Protein AF-A0A2G3E170-F1 (afdb_monomer_lite)

Radius of gyration: 13.19 Å; chains: 1; bounding box: 37×31×26 Å

Foldseek 3Di:
DDPVVLVPPQPPPAAQAEEEDECPPCVVPVPVVVVSQVSNCVRRVHQEYEYADDDDPPRDDHYDYDPNVVPDDPPD

Sequence (76 aa):
GSARSYEYCFDAIEKHCIVAIGMIGCKRNKRDFLRGYYQMLDRIEPEAVICLGDPFEEMEGNLVVVDYQKSRKVVR

Structure (mmCIF, N/CA/C/O backbone):
data_AF-A0A2G3E170-F1
#
_entry.id   AF-A0A2G3E170-F1
#
loop_
_atom_site.group_PDB
_atom_site.id
_atom_site.type_symbol
_atom_site.label_atom_id
_atom_site.label_alt_id
_atom_site.label_comp_id
_atom_site.label_asym_id
_atom_site.label_entity_id
_atom_site.label_seq_id
_atom_site.pdbx_PDB_ins_code
_atom_site.Cartn_x
_atom_site.Cartn_y
_atom_site.Cartn_z
_atom_site.occupancy
_atom_site.B_iso_or_equiv
_atom_site.auth_seq_id
_atom_site.auth_comp_id
_atom_site.auth_asym_id
_atom_site.auth_atom_id
_atom_site.pdbx_PDB_model_num
ATOM 1 N N . GLY A 1 1 ? 6.718 -10.510 -8.181 1.00 60.88 1 GLY A N 1
ATOM 2 C CA . GLY A 1 1 ? 6.160 -11.498 -7.235 1.00 60.88 1 GLY A CA 1
ATOM 3 C C . GLY A 1 1 ? 5.107 -12.325 -7.940 1.00 60.88 1 GLY A C 1
ATOM 4 O O . GLY A 1 1 ? 4.567 -11.854 -8.935 1.00 60.88 1 GLY A O 1
ATOM 5 N N . SER A 1 2 ? 4.840 -13.545 -7.477 1.00 76.69 2 SER A N 1
ATOM 6 C CA . SER A 1 2 ? 3.724 -14.349 -8.002 1.00 76.69 2 SER A CA 1
ATOM 7 C C . SER A 1 2 ? 2.466 -14.088 -7.171 1.00 76.69 2 SER A C 1
ATOM 9 O O . SER A 1 2 ? 2.578 -13.676 -6.023 1.00 76.69 2 SER A O 1
ATOM 11 N N . ALA A 1 3 ? 1.267 -14.324 -7.705 1.00 81.38 3 ALA A N 1
ATOM 12 C CA . ALA A 1 3 ? 0.040 -14.096 -6.930 1.00 81.38 3 ALA A CA 1
ATOM 13 C C . ALA A 1 3 ? -0.010 -14.932 -5.636 1.00 81.38 3 ALA A C 1
ATOM 15 O O . ALA A 1 3 ? -0.476 -14.455 -4.609 1.00 81.38 3 ALA A O 1
ATOM 16 N N . ARG A 1 4 ? 0.588 -16.131 -5.660 1.00 85.25 4 ARG A N 1
ATOM 17 C CA . ARG A 1 4 ? 0.681 -17.025 -4.497 1.00 85.25 4 ARG A CA 1
ATOM 18 C C . ARG A 1 4 ? 1.485 -16.429 -3.346 1.00 85.25 4 ARG A C 1
ATOM 20 O O . ARG A 1 4 ? 1.287 -16.837 -2.212 1.00 85.25 4 ARG A O 1
ATOM 27 N N . SER A 1 5 ? 2.381 -15.466 -3.607 1.00 85.31 5 SER A N 1
ATOM 28 C CA . SER A 1 5 ? 3.132 -14.838 -2.514 1.00 85.31 5 SER A CA 1
ATOM 29 C C . SER A 1 5 ? 2.278 -13.956 -1.613 1.00 85.31 5 SER A C 1
ATOM 31 O O . SER A 1 5 ? 2.598 -13.789 -0.443 1.00 85.31 5 SER A O 1
ATOM 33 N N . TYR A 1 6 ? 1.170 -13.427 -2.131 1.00 85.56 6 TYR A N 1
ATOM 34 C CA . TYR A 1 6 ? 0.284 -12.572 -1.344 1.00 85.56 6 TYR A CA 1
ATOM 35 C C . TYR A 1 6 ? -0.443 -13.343 -0.241 1.00 85.56 6 TYR A C 1
ATOM 37 O O . TYR A 1 6 ? -0.783 -12.750 0.774 1.00 85.56 6 TYR A O 1
ATOM 45 N N . GLU A 1 7 ? -0.628 -14.655 -0.415 1.00 81.94 7 GLU A N 1
ATOM 46 C CA . GLU A 1 7 ? -1.316 -15.504 0.558 1.00 81.94 7 GLU A CA 1
ATOM 47 C C . GLU A 1 7 ? -0.575 -15.603 1.888 1.00 81.94 7 GLU A C 1
ATOM 49 O O . GLU A 1 7 ? -1.227 -15.780 2.895 1.00 81.94 7 GLU A O 1
ATOM 54 N N . TYR A 1 8 ? 0.753 -15.476 1.910 1.00 85.25 8 TYR A N 1
ATOM 55 C CA . TYR A 1 8 ? 1.533 -15.616 3.145 1.00 85.25 8 TYR A CA 1
ATOM 56 C C . TYR A 1 8 ? 2.267 -14.338 3.559 1.00 85.25 8 TYR A C 1
ATOM 58 O O . TYR A 1 8 ? 2.632 -14.196 4.721 1.00 85.25 8 TYR A O 1
ATOM 66 N N . CYS A 1 9 ? 2.510 -13.396 2.639 1.00 85.94 9 CYS A N 1
ATOM 67 C CA . CYS A 1 9 ? 3.237 -12.164 2.963 1.00 85.94 9 CYS A CA 1
ATOM 68 C C . CYS A 1 9 ? 2.479 -11.239 3.926 1.00 85.94 9 CYS A C 1
ATOM 70 O O . CYS A 1 9 ? 3.117 -10.430 4.596 1.00 85.94 9 CYS A O 1
ATOM 72 N N . PHE A 1 10 ? 1.150 -11.339 3.976 1.00 89.19 10 PHE A N 1
ATOM 73 C CA . PHE A 1 10 ? 0.295 -10.425 4.735 1.00 89.19 10 PHE A CA 1
ATOM 74 C C . PHE A 1 10 ? -0.387 -11.079 5.943 1.00 89.19 10 PHE A C 1
ATOM 76 O O . PHE A 1 10 ? -0.838 -10.366 6.829 1.00 89.19 10 PHE A O 1
ATOM 83 N N . ASP A 1 11 ? -0.411 -12.412 6.024 1.00 87.44 11 ASP A N 1
ATOM 84 C CA . ASP A 1 11 ? -1.125 -13.154 7.076 1.00 87.44 11 ASP A CA 1
ATOM 85 C C . ASP A 1 11 ? -0.551 -12.939 8.487 1.00 87.44 11 ASP A C 1
ATOM 87 O O . ASP A 1 11 ? -1.258 -13.100 9.478 1.00 87.44 11 ASP A O 1
ATOM 91 N N . ALA A 1 12 ? 0.727 -12.568 8.587 1.00 86.94 12 ALA A N 1
ATOM 92 C CA . ALA A 1 12 ? 1.386 -12.273 9.859 1.00 86.94 12 ALA A CA 1
ATOM 93 C C . ALA A 1 12 ? 1.304 -10.789 10.264 1.00 86.94 12 ALA A C 1
ATOM 95 O O . ALA A 1 12 ? 1.919 -10.397 11.254 1.00 86.94 12 ALA A O 1
ATOM 96 N N . ILE A 1 13 ? 0.609 -9.956 9.485 1.00 90.75 13 ILE A N 1
ATOM 97 C CA . ILE A 1 13 ? 0.492 -8.519 9.730 1.00 90.75 13 ILE A CA 1
ATOM 98 C C . ILE A 1 13 ? -0.888 -8.238 10.321 1.00 90.75 13 ILE A C 1
ATOM 100 O O . ILE A 1 13 ? -1.910 -8.667 9.787 1.00 90.75 13 ILE A O 1
ATOM 104 N N . GLU A 1 14 ? -0.911 -7.522 11.442 1.00 92.75 14 GLU A N 1
ATOM 105 C CA . GLU A 1 14 ? -2.151 -7.132 12.106 1.00 92.75 14 GLU A CA 1
ATOM 106 C C . GLU A 1 14 ? -2.970 -6.195 11.222 1.00 92.75 14 GLU A C 1
ATOM 108 O O . GLU A 1 14 ? -2.434 -5.272 10.605 1.00 92.75 14 GLU A O 1
ATOM 113 N N . LYS A 1 15 ? -4.287 -6.406 11.195 1.00 95.25 15 LYS A N 1
ATOM 114 C CA . LYS A 1 15 ? -5.194 -5.493 10.503 1.00 95.25 15 LYS A CA 1
ATOM 115 C C . LYS A 1 15 ? -5.142 -4.096 11.114 1.00 95.25 15 LYS A C 1
ATOM 117 O O . LYS A 1 15 ? -4.914 -3.952 12.313 1.00 95.25 15 LYS A O 1
ATOM 122 N N . HIS A 1 16 ? -5.397 -3.082 10.290 1.00 96.06 16 HIS A N 1
ATOM 123 C CA . HIS A 1 16 ? -5.417 -1.674 10.694 1.00 96.06 16 HIS A CA 1
ATOM 124 C C . HIS A 1 16 ? -4.075 -1.160 11.230 1.00 96.06 16 HIS A C 1
ATOM 126 O O . HIS A 1 16 ? -4.010 -0.107 11.853 1.00 96.06 16 HIS A O 1
ATOM 132 N N . CYS A 1 17 ? -2.970 -1.854 10.958 1.00 95.12 17 CYS A N 1
ATOM 133 C CA . CYS A 1 17 ? -1.653 -1.340 11.301 1.00 95.12 17 CYS A C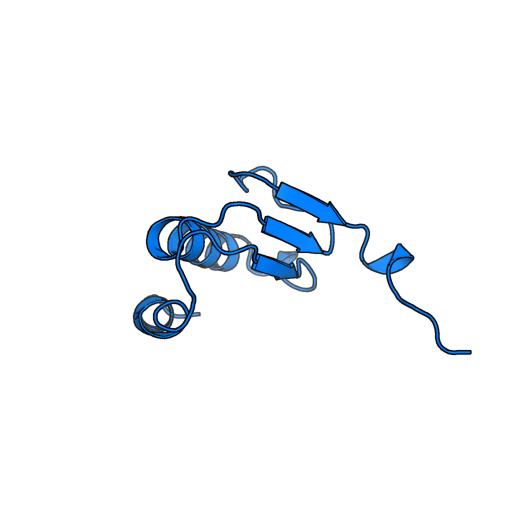A 1
ATOM 134 C C . CYS A 1 17 ? -1.236 -0.182 10.378 1.00 95.12 17 CYS A C 1
ATOM 136 O O . CYS A 1 17 ? -1.801 0.044 9.304 1.00 95.12 17 CYS A O 1
ATOM 138 N N . ILE A 1 18 ? -0.154 0.497 10.753 1.00 95.88 18 ILE A N 1
ATOM 139 C CA . ILE A 1 18 ? 0.552 1.430 9.873 1.00 95.88 18 ILE A CA 1
ATOM 140 C C . ILE A 1 18 ? 1.681 0.674 9.174 1.00 95.88 18 ILE A C 1
ATOM 142 O O . ILE A 1 18 ? 2.517 0.051 9.829 1.00 95.88 18 ILE A O 1
ATOM 146 N N . VAL A 1 19 ? 1.735 0.754 7.845 1.00 94.75 19 VAL A N 1
ATOM 147 C CA . VAL A 1 19 ? 2.757 0.073 7.034 1.00 94.75 19 VAL A CA 1
ATOM 148 C C . VAL A 1 19 ? 3.694 1.074 6.374 1.00 94.75 19 VAL A C 1
ATOM 150 O O . VAL A 1 19 ? 3.282 2.170 6.006 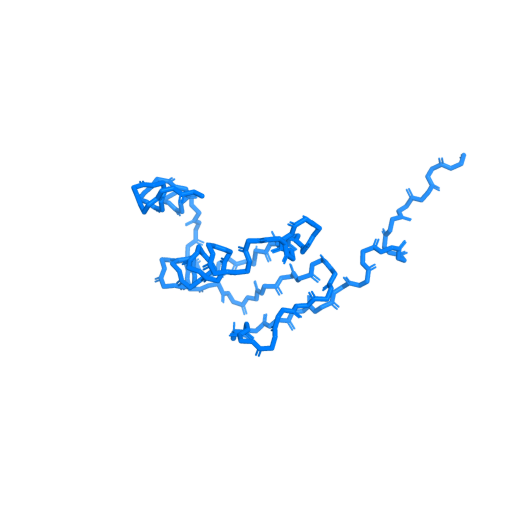1.00 94.75 19 VAL A O 1
ATOM 153 N N . ALA A 1 20 ? 4.958 0.696 6.184 1.00 93.62 20 ALA A N 1
ATOM 154 C CA . ALA A 1 20 ? 5.923 1.482 5.422 1.00 93.62 20 ALA A CA 1
ATOM 155 C C . ALA A 1 20 ? 6.321 0.748 4.139 1.00 93.62 20 ALA A C 1
ATOM 157 O O . ALA A 1 20 ? 6.696 -0.424 4.174 1.00 93.62 20 ALA A O 1
ATOM 158 N N . ILE A 1 21 ? 6.275 1.451 3.009 1.00 92.44 21 ILE A N 1
ATOM 159 C CA . ILE A 1 21 ? 6.627 0.929 1.688 1.00 92.44 21 ILE A CA 1
ATOM 160 C C . ILE A 1 21 ? 7.727 1.777 1.054 1.00 92.44 21 ILE A C 1
ATOM 162 O O . ILE A 1 21 ? 7.792 2.992 1.231 1.00 92.44 21 ILE A O 1
ATOM 166 N N . GLY A 1 22 ? 8.612 1.125 0.304 1.00 90.88 22 GLY A N 1
ATOM 167 C CA . GLY A 1 22 ? 9.682 1.782 -0.440 1.00 90.88 22 GLY A CA 1
ATOM 168 C C . GLY A 1 22 ? 9.375 1.842 -1.929 1.00 90.88 22 GLY A C 1
ATOM 169 O O . GLY A 1 22 ? 9.043 0.824 -2.529 1.00 90.88 22 GLY A O 1
ATOM 170 N N . MET A 1 23 ? 9.560 3.013 -2.541 1.00 88.69 23 MET A N 1
ATOM 171 C CA . MET A 1 23 ? 9.376 3.201 -3.990 1.00 88.69 23 MET A CA 1
ATOM 172 C C . MET A 1 23 ? 10.661 2.964 -4.802 1.00 88.69 23 MET A C 1
ATOM 174 O O . MET A 1 23 ? 10.660 3.004 -6.038 1.00 88.69 23 MET A O 1
ATOM 178 N N . ILE A 1 24 ? 11.784 2.706 -4.127 1.00 80.69 24 ILE A N 1
ATOM 179 C CA . ILE A 1 24 ? 13.095 2.506 -4.755 1.00 80.69 24 ILE A CA 1
ATOM 180 C C . ILE A 1 24 ? 13.083 1.217 -5.586 1.00 80.69 24 ILE A C 1
ATOM 182 O O . ILE A 1 24 ? 12.878 0.127 -5.066 1.00 80.69 24 ILE A O 1
ATOM 186 N N . GLY A 1 25 ? 13.333 1.337 -6.892 1.00 75.94 25 GLY A N 1
ATOM 187 C CA . GLY A 1 25 ? 13.368 0.198 -7.821 1.00 75.94 25 GLY A CA 1
ATOM 188 C C . GLY A 1 25 ? 11.999 -0.224 -8.373 1.00 75.94 25 GLY A C 1
ATOM 189 O O . GLY A 1 25 ? 11.944 -0.941 -9.372 1.00 75.94 25 GLY A O 1
ATOM 190 N N . CYS A 1 26 ? 10.899 0.295 -7.823 1.00 81.31 26 CYS A N 1
ATOM 191 C CA . CYS A 1 26 ? 9.531 -0.059 -8.222 1.00 81.31 26 CYS A CA 1
ATOM 192 C C . CYS A 1 26 ? 9.154 0.463 -9.621 1.00 81.31 26 CYS A C 1
ATOM 194 O O . CYS A 1 26 ? 8.268 -0.089 -10.274 1.00 81.31 26 CYS A O 1
ATOM 196 N N . LYS A 1 27 ? 9.875 1.473 -10.137 1.00 75.38 27 LYS A N 1
ATOM 197 C CA . LYS A 1 27 ? 9.622 2.096 -11.452 1.00 75.38 27 LYS A CA 1
ATOM 198 C C . LYS A 1 27 ? 9.734 1.124 -12.637 1.00 75.38 27 LYS A C 1
ATOM 200 O O . LYS A 1 27 ? 9.083 1.34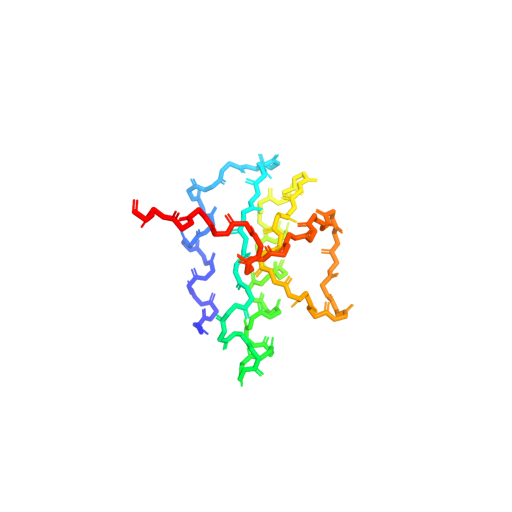4 -13.650 1.00 75.38 27 LYS A O 1
ATOM 205 N N . ARG A 1 28 ? 10.520 0.043 -12.526 1.00 82.19 28 ARG A N 1
ATOM 206 C CA . ARG A 1 28 ? 10.689 -0.943 -13.617 1.00 82.19 28 ARG A CA 1
ATOM 207 C C . ARG A 1 28 ? 9.528 -1.941 -13.711 1.00 82.19 28 ARG A C 1
ATOM 209 O O . ARG A 1 28 ? 9.264 -2.450 -14.794 1.00 82.19 28 ARG A O 1
ATOM 216 N N . ASN A 1 29 ? 8.803 -2.164 -12.611 1.00 86.56 29 ASN A N 1
ATOM 217 C CA . ASN A 1 29 ? 7.733 -3.162 -12.503 1.00 86.56 29 ASN A CA 1
ATOM 218 C C . ASN A 1 29 ? 6.474 -2.574 -11.836 1.00 86.56 29 ASN A C 1
ATOM 220 O O . ASN A 1 29 ? 5.895 -3.179 -10.933 1.00 86.56 29 ASN A O 1
ATOM 224 N N . LYS A 1 30 ? 6.021 -1.405 -12.313 1.00 90.38 30 LYS A N 1
ATOM 225 C CA . LYS A 1 30 ? 4.840 -0.683 -11.795 1.00 90.38 30 LYS A CA 1
ATOM 226 C C . LYS A 1 30 ? 3.615 -1.587 -11.612 1.00 90.38 30 LYS A C 1
ATOM 228 O O . LYS A 1 30 ? 2.996 -1.582 -10.555 1.00 90.38 30 LYS A O 1
ATOM 233 N N . ARG A 1 31 ? 3.290 -2.406 -12.618 1.00 90.94 31 ARG A N 1
ATOM 234 C CA . ARG A 1 31 ? 2.108 -3.285 -12.593 1.00 90.94 31 ARG A CA 1
ATOM 235 C C . ARG A 1 31 ? 2.155 -4.315 -11.462 1.00 90.94 31 ARG A C 1
ATOM 237 O O . ARG A 1 31 ? 1.151 -4.538 -10.793 1.00 90.94 31 ARG A O 1
ATOM 244 N N . ASP A 1 32 ? 3.306 -4.951 -11.261 1.00 89.38 32 ASP A N 1
ATOM 245 C CA . ASP A 1 32 ? 3.453 -5.981 -10.228 1.00 89.38 32 ASP A CA 1
ATOM 246 C C . ASP A 1 32 ? 3.462 -5.35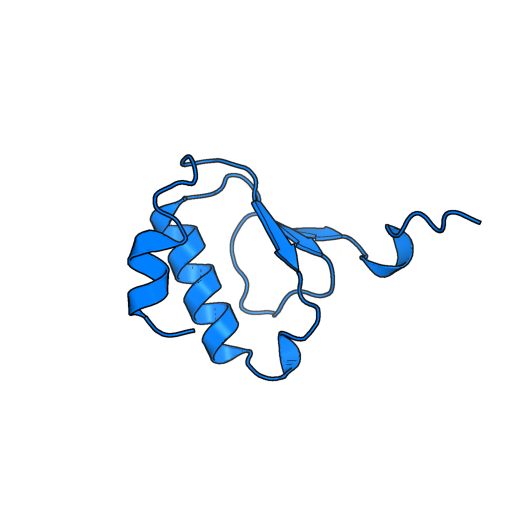7 -8.830 1.00 89.38 32 ASP A C 1
ATOM 248 O O . ASP A 1 32 ? 2.935 -5.952 -7.889 1.00 89.38 32 ASP A O 1
ATOM 252 N N . PHE A 1 33 ? 4.027 -4.150 -8.713 1.00 91.69 33 PHE A N 1
ATOM 253 C CA . PHE A 1 33 ? 3.989 -3.359 -7.490 1.00 91.69 33 PHE A CA 1
ATOM 254 C C . PHE A 1 33 ? 2.551 -2.994 -7.115 1.00 91.69 33 PHE A C 1
ATOM 256 O O . PHE A 1 33 ? 2.116 -3.340 -6.022 1.00 91.69 33 PHE A O 1
ATOM 263 N N . LEU A 1 34 ? 1.793 -2.383 -8.033 1.00 93.00 34 LEU A N 1
ATOM 264 C CA . LEU A 1 34 ? 0.398 -1.999 -7.791 1.00 93.00 34 LEU A CA 1
ATOM 265 C C . LEU A 1 34 ? -0.466 -3.209 -7.422 1.00 93.00 34 LEU A C 1
ATOM 267 O O . LEU A 1 34 ? -1.262 -3.136 -6.494 1.00 93.00 34 LEU A O 1
ATOM 271 N N . ARG A 1 35 ? -0.263 -4.362 -8.072 1.00 93.00 35 ARG A N 1
ATOM 272 C CA . ARG A 1 35 ? -0.976 -5.591 -7.698 1.00 93.00 35 ARG A CA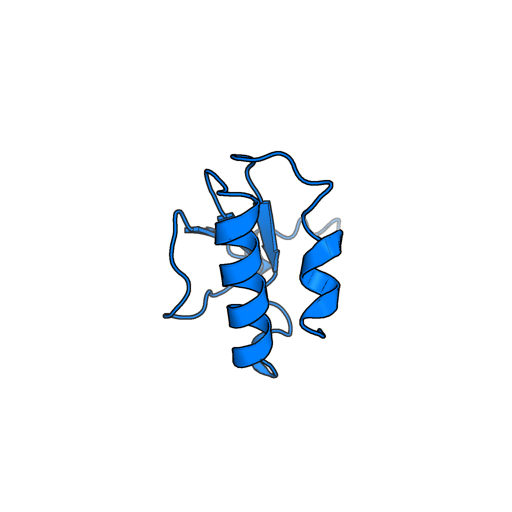 1
ATOM 273 C C . ARG A 1 35 ? -0.696 -6.001 -6.251 1.00 93.00 35 ARG A C 1
ATOM 275 O O . ARG A 1 35 ? -1.632 -6.328 -5.534 1.00 93.00 35 ARG A O 1
ATOM 282 N N . GLY A 1 36 ? 0.569 -5.994 -5.830 1.00 92.25 36 GLY A N 1
ATOM 283 C CA . GLY A 1 36 ? 0.924 -6.300 -4.442 1.00 92.25 36 GLY A CA 1
ATOM 284 C C . GLY A 1 36 ? 0.382 -5.263 -3.460 1.00 92.25 36 GLY A C 1
ATOM 285 O O . GLY A 1 36 ? -0.099 -5.628 -2.396 1.00 92.25 36 GLY A O 1
ATOM 286 N N . TYR A 1 37 ? 0.407 -3.991 -3.855 1.00 94.12 37 TYR A N 1
ATOM 287 C CA . TYR A 1 37 ? -0.112 -2.874 -3.076 1.00 94.12 37 TYR A CA 1
ATOM 288 C C . TYR A 1 37 ? -1.611 -3.013 -2.786 1.00 94.12 37 TYR A C 1
ATOM 290 O O . TYR A 1 37 ? -2.011 -2.969 -1.629 1.00 94.12 37 TYR A O 1
ATOM 298 N N . TYR A 1 38 ? -2.442 -3.272 -3.798 1.00 94.31 38 TYR A N 1
ATOM 299 C CA . TYR A 1 38 ? -3.881 -3.448 -3.571 1.00 94.31 38 TYR A CA 1
ATOM 300 C C . TYR A 1 38 ? -4.212 -4.727 -2.798 1.00 94.31 38 TYR A C 1
ATOM 302 O O . TYR A 1 38 ? -5.127 -4.724 -1.984 1.00 94.31 38 TYR A O 1
ATOM 310 N N . GLN A 1 39 ? -3.451 -5.807 -2.998 1.00 93.94 39 GLN A N 1
ATOM 311 C CA . GLN A 1 39 ? -3.606 -7.026 -2.194 1.00 93.94 39 GLN A CA 1
ATOM 312 C C . GLN A 1 39 ? -3.272 -6.781 -0.716 1.00 93.94 39 GLN A C 1
ATOM 314 O O . GLN A 1 39 ? -3.942 -7.320 0.158 1.00 93.94 39 GLN A O 1
ATOM 319 N N . MET A 1 40 ? -2.270 -5.941 -0.432 1.00 94.06 40 MET A N 1
ATOM 320 C CA . MET A 1 40 ? -1.951 -5.497 0.926 1.00 94.06 40 MET A CA 1
ATOM 321 C C . MET A 1 40 ? -3.094 -4.667 1.526 1.00 94.06 40 MET A C 1
ATOM 323 O O . MET A 1 40 ? -3.477 -4.920 2.665 1.00 94.06 40 MET A O 1
ATOM 327 N N . LEU A 1 41 ? -3.646 -3.708 0.769 1.00 94.81 41 LEU A N 1
ATOM 328 C CA . LEU A 1 41 ? -4.767 -2.879 1.226 1.00 94.81 41 LEU A CA 1
ATOM 329 C C . LEU A 1 41 ? -5.997 -3.721 1.586 1.00 94.81 41 LEU A C 1
ATOM 331 O O . LEU A 1 41 ? -6.579 -3.505 2.640 1.00 94.81 41 LEU A O 1
ATOM 335 N N . ASP A 1 42 ? -6.350 -4.695 0.748 1.00 93.44 42 ASP A N 1
ATOM 336 C CA . ASP A 1 42 ? -7.513 -5.570 0.952 1.00 93.44 42 ASP A CA 1
ATOM 337 C C . ASP A 1 42 ? -7.341 -6.524 2.148 1.00 93.44 42 ASP A C 1
ATOM 339 O O . ASP A 1 42 ? -8.274 -6.777 2.905 1.00 93.44 42 ASP A O 1
ATOM 343 N N . ARG A 1 43 ? -6.126 -7.049 2.356 1.00 92.81 43 ARG A N 1
ATOM 344 C CA . ARG A 1 43 ? -5.847 -8.020 3.427 1.00 92.81 43 ARG A CA 1
ATOM 345 C C . ARG A 1 43 ? -5.697 -7.376 4.802 1.00 92.81 43 ARG A C 1
ATOM 347 O O . ARG A 1 43 ? -6.228 -7.900 5.781 1.00 92.81 43 ARG A O 1
ATOM 354 N N . ILE A 1 44 ? -4.916 -6.300 4.872 1.00 94.94 44 ILE A N 1
ATOM 355 C CA . ILE A 1 44 ? -4.475 -5.689 6.132 1.00 94.94 44 ILE A CA 1
ATOM 356 C C . ILE A 1 44 ? -5.314 -4.459 6.477 1.00 94.94 44 ILE A C 1
ATOM 358 O O . ILE A 1 44 ? -5.396 -4.099 7.645 1.00 94.94 44 ILE A O 1
ATOM 362 N N . GLU A 1 45 ? -5.961 -3.821 5.499 1.00 95.56 45 GLU A N 1
ATOM 363 C CA . GLU A 1 45 ? -6.791 -2.628 5.718 1.00 95.56 45 GLU A CA 1
ATOM 364 C C . GLU A 1 45 ? -6.053 -1.559 6.555 1.00 95.56 45 GLU A C 1
ATOM 366 O O . GLU A 1 45 ? -6.547 -1.156 7.613 1.00 95.56 45 GLU A O 1
ATOM 371 N N . PRO A 1 46 ? -4.829 -1.151 6.154 1.00 96.50 46 PRO A N 1
ATOM 372 C CA . PRO A 1 46 ? -3.965 -0.324 6.989 1.00 96.50 46 PRO A CA 1
ATOM 373 C C . PRO A 1 46 ? -4.567 1.063 7.234 1.00 96.50 46 PRO A C 1
ATOM 375 O O . PRO A 1 46 ? -5.121 1.678 6.322 1.00 96.50 46 PRO A O 1
ATOM 378 N N . GLU A 1 47 ? -4.384 1.602 8.442 1.00 97.12 47 GLU A N 1
ATOM 379 C CA . GLU A 1 47 ? -4.841 2.960 8.781 1.00 97.12 47 GLU A CA 1
ATOM 380 C C . GLU A 1 47 ? -4.051 4.038 8.036 1.00 97.12 47 GLU A C 1
ATOM 382 O O . GLU A 1 47 ? -4.585 5.099 7.704 1.00 97.12 47 GLU A O 1
ATOM 387 N N . ALA A 1 48 ? -2.770 3.773 7.773 1.00 96.12 48 ALA A N 1
ATOM 388 C CA . ALA A 1 48 ? -1.895 4.644 7.005 1.00 96.12 48 ALA A CA 1
ATOM 389 C C . ALA A 1 48 ? -0.780 3.856 6.310 1.00 96.12 48 ALA A C 1
ATOM 391 O O . ALA A 1 48 ? -0.291 2.836 6.805 1.00 96.12 48 ALA A O 1
ATOM 392 N N . VAL A 1 49 ? -0.336 4.384 5.173 1.00 96.62 49 VAL A N 1
ATOM 393 C CA . VAL A 1 49 ? 0.783 3.870 4.388 1.00 96.62 49 VAL A CA 1
ATOM 394 C C . VAL A 1 49 ? 1.860 4.945 4.309 1.00 96.62 49 VAL A C 1
ATOM 396 O O . VAL A 1 49 ? 1.700 5.961 3.637 1.00 96.62 49 VAL A O 1
ATOM 399 N N . ILE A 1 50 ? 2.994 4.713 4.958 1.00 95.50 50 ILE A N 1
ATOM 400 C CA . ILE A 1 50 ? 4.178 5.563 4.848 1.00 95.50 50 ILE A CA 1
ATOM 401 C C . ILE A 1 50 ? 4.896 5.217 3.542 1.00 95.50 50 ILE A C 1
ATOM 403 O O . ILE A 1 50 ? 5.477 4.142 3.402 1.00 95.50 50 ILE A O 1
ATOM 407 N N . CYS A 1 51 ? 4.871 6.132 2.579 1.00 94.19 51 CYS A N 1
ATOM 408 C CA . CYS A 1 51 ? 5.487 5.961 1.270 1.00 94.19 51 CYS A CA 1
ATOM 409 C C . CYS A 1 51 ? 6.866 6.626 1.234 1.00 94.19 51 CYS A C 1
ATOM 411 O O . CYS A 1 51 ? 6.981 7.849 1.206 1.00 94.19 51 CYS A O 1
ATOM 413 N N . LEU A 1 52 ? 7.927 5.819 1.222 1.00 91.94 52 LEU A N 1
ATOM 414 C CA . LEU A 1 52 ? 9.307 6.290 1.120 1.00 91.94 52 LEU A CA 1
ATOM 415 C C . LEU A 1 52 ? 9.672 6.511 -0.358 1.00 91.94 52 LEU A C 1
ATOM 417 O O . LEU A 1 52 ? 10.029 5.568 -1.076 1.00 91.94 52 LEU A O 1
ATOM 421 N N . GLY A 1 53 ? 9.617 7.771 -0.791 1.00 89.00 53 GLY A N 1
ATOM 422 C CA . GLY A 1 53 ? 9.812 8.204 -2.179 1.00 89.00 53 GLY A CA 1
ATOM 423 C C . GLY A 1 53 ? 8.503 8.540 -2.901 1.00 89.00 53 GLY A C 1
ATOM 424 O O . GLY A 1 53 ? 7.432 8.517 -2.301 1.00 89.00 53 GLY A O 1
ATOM 425 N N . ASP A 1 54 ? 8.603 8.859 -4.194 1.00 90.56 54 ASP A N 1
ATOM 426 C CA . ASP A 1 54 ? 7.455 9.313 -4.988 1.00 90.56 54 ASP A CA 1
ATOM 427 C C . ASP A 1 54 ? 6.467 8.159 -5.254 1.00 90.56 54 ASP A C 1
ATOM 429 O O . ASP A 1 54 ? 6.869 7.165 -5.880 1.00 90.56 54 ASP A O 1
ATOM 433 N N . PRO A 1 55 ? 5.198 8.263 -4.811 1.00 92.94 55 PRO A N 1
ATOM 434 C CA . PRO A 1 55 ? 4.174 7.267 -5.108 1.00 92.94 55 PRO A CA 1
ATOM 435 C C . PRO A 1 55 ? 3.813 7.265 -6.601 1.00 92.94 55 PRO A C 1
ATOM 437 O O . PRO A 1 55 ? 4.077 8.219 -7.335 1.00 92.94 55 PRO A O 1
ATOM 440 N N . PHE A 1 56 ? 3.176 6.187 -7.058 1.00 94.12 56 PHE A N 1
ATOM 441 C CA . PHE A 1 56 ? 2.474 6.200 -8.342 1.00 94.12 56 PHE A CA 1
ATOM 442 C C . PHE A 1 56 ? 1.135 6.930 -8.200 1.00 94.12 56 PHE A C 1
ATOM 444 O O . PHE A 1 56 ? 0.525 6.881 -7.136 1.00 94.12 56 PHE A O 1
ATOM 451 N N . GLU A 1 57 ? 0.659 7.550 -9.282 1.00 92.88 57 GLU A N 1
ATOM 452 C CA . GLU A 1 57 ? -0.634 8.255 -9.310 1.00 92.88 57 GLU A CA 1
ATOM 453 C C . GLU A 1 57 ? -1.815 7.337 -8.968 1.00 92.88 57 GLU A C 1
ATOM 455 O O . GLU A 1 57 ? -2.802 7.789 -8.404 1.00 92.88 57 GLU A O 1
ATOM 460 N N . GLU A 1 58 ? -1.705 6.040 -9.269 1.00 94.81 58 GLU A N 1
ATOM 461 C CA . GLU A 1 58 ? -2.738 5.047 -8.972 1.00 94.81 58 GLU A CA 1
ATOM 462 C C . GLU A 1 58 ? -2.755 4.588 -7.507 1.00 94.81 58 GLU A C 1
ATOM 464 O O . GLU A 1 58 ? -3.641 3.836 -7.118 1.00 94.81 58 GLU A O 1
ATOM 469 N N . MET A 1 59 ? -1.780 4.965 -6.677 1.00 93.81 59 MET A N 1
ATOM 470 C CA . MET A 1 59 ? -1.773 4.522 -5.282 1.00 93.81 59 MET A CA 1
ATOM 471 C C . MET A 1 59 ? -2.879 5.229 -4.492 1.00 93.81 59 MET A C 1
ATOM 473 O O . MET A 1 59 ? -2.872 6.447 -4.344 1.00 93.81 59 MET A O 1
ATOM 477 N N . GLU A 1 60 ? -3.807 4.440 -3.955 1.00 91.50 60 GLU A N 1
ATOM 478 C CA . GLU A 1 60 ? -4.953 4.904 -3.164 1.00 91.50 60 GLU A CA 1
ATOM 479 C C . GLU A 1 60 ? -4.769 4.620 -1.667 1.00 91.50 60 GLU A C 1
ATOM 481 O O . GLU A 1 60 ? -3.924 3.816 -1.280 1.00 91.50 60 GLU A O 1
ATOM 486 N N . GLY A 1 61 ? -5.586 5.247 -0.820 1.00 92.25 61 GLY A N 1
ATOM 487 C CA . GLY A 1 61 ? -5.553 5.088 0.636 1.00 92.25 61 GLY A CA 1
ATOM 488 C C . GLY A 1 61 ? -4.889 6.263 1.358 1.00 92.25 61 GLY A C 1
ATOM 489 O O . GLY A 1 61 ? -4.594 7.301 0.766 1.00 92.25 61 GLY A O 1
ATOM 490 N N . ASN A 1 62 ? -4.672 6.113 2.665 1.00 95.00 62 ASN A N 1
ATOM 491 C CA . ASN A 1 62 ? -4.079 7.157 3.500 1.00 95.00 62 ASN A CA 1
ATOM 492 C C . ASN A 1 62 ? -2.544 7.166 3.373 1.00 95.00 62 ASN A C 1
ATOM 494 O O . ASN A 1 62 ? -1.830 6.562 4.174 1.00 95.00 62 ASN A O 1
ATOM 498 N N . LEU A 1 63 ? -2.043 7.809 2.318 1.00 95.44 63 LEU A N 1
ATOM 499 C CA . LEU A 1 63 ? -0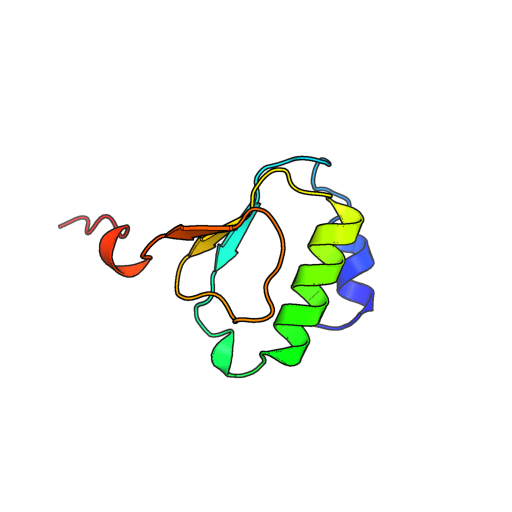.623 7.852 1.973 1.00 95.44 63 LEU A CA 1
ATOM 500 C C . LEU A 1 63 ? 0.100 9.023 2.644 1.00 95.44 63 LEU A C 1
ATOM 502 O O . LEU A 1 63 ? -0.158 10.190 2.355 1.00 95.44 63 LEU A O 1
ATOM 506 N N . VAL A 1 64 ? 1.093 8.702 3.470 1.00 95.25 64 VAL A N 1
ATOM 507 C CA . VAL A 1 64 ? 2.032 9.663 4.052 1.00 95.25 64 VAL A CA 1
ATOM 508 C C . VAL A 1 64 ? 3.336 9.598 3.266 1.00 95.25 64 VAL A C 1
ATOM 510 O O . VAL A 1 64 ? 4.161 8.708 3.474 1.00 95.25 64 VAL A O 1
ATOM 513 N N . VAL A 1 65 ? 3.522 10.530 2.332 1.00 93.31 65 VAL A N 1
ATOM 514 C CA . VAL A 1 65 ? 4.725 10.580 1.490 1.00 93.31 65 VAL A CA 1
ATOM 515 C C . VAL A 1 65 ? 5.890 11.180 2.267 1.00 93.31 65 VAL A C 1
ATOM 517 O O . VAL A 1 65 ? 5.807 12.286 2.800 1.00 93.31 65 VAL A O 1
ATOM 520 N N . VAL A 1 66 ? 6.999 10.451 2.303 1.00 91.19 66 VAL A N 1
ATOM 521 C CA . VAL A 1 66 ? 8.229 10.840 2.986 1.00 91.19 66 VAL A CA 1
ATOM 522 C C . VAL A 1 66 ? 9.366 10.887 1.974 1.00 91.19 66 VAL A C 1
ATOM 524 O O . VAL A 1 66 ? 9.644 9.916 1.265 1.00 91.19 66 VAL A O 1
ATOM 527 N N . ASP A 1 67 ? 10.060 12.025 1.933 1.00 86.88 67 ASP A N 1
ATOM 528 C CA . ASP A 1 67 ? 11.264 12.198 1.123 1.00 86.88 67 ASP A CA 1
ATOM 529 C C . ASP A 1 67 ? 12.397 11.331 1.688 1.00 86.88 67 ASP A C 1
ATOM 531 O O . ASP A 1 67 ? 13.129 11.720 2.602 1.00 86.88 67 ASP A O 1
ATOM 535 N N . TYR A 1 68 ? 12.550 10.137 1.113 1.00 79.94 68 TYR A N 1
ATOM 536 C CA . TYR A 1 68 ? 13.567 9.175 1.520 1.00 79.94 68 TYR A CA 1
ATOM 537 C C . TYR A 1 68 ? 14.978 9.777 1.518 1.00 79.94 68 TYR A C 1
ATOM 539 O O . TYR A 1 68 ? 15.775 9.469 2.402 1.00 79.94 68 TYR A O 1
ATOM 547 N N . GLN A 1 69 ? 15.314 10.642 0.551 1.00 76.12 69 GLN A N 1
ATOM 548 C CA . GLN A 1 69 ? 16.665 11.191 0.457 1.00 76.12 69 GLN A CA 1
ATOM 549 C C . GLN A 1 69 ? 16.975 12.139 1.611 1.00 76.12 69 GLN A C 1
ATOM 551 O O . GLN A 1 69 ? 18.091 12.077 2.133 1.00 76.12 69 GLN A O 1
ATOM 556 N N . LYS A 1 70 ? 16.002 12.962 2.017 1.00 76.31 70 LYS A N 1
ATOM 557 C CA . LYS A 1 70 ? 16.132 13.891 3.148 1.00 76.31 70 LYS A CA 1
ATOM 558 C C . LYS A 1 70 ? 16.015 13.203 4.506 1.00 76.31 70 LYS A C 1
ATOM 560 O O . LYS A 1 70 ? 16.625 13.661 5.466 1.00 76.31 70 LYS A O 1
ATOM 565 N N . SER A 1 71 ? 15.280 12.096 4.592 1.00 71.12 71 SER A N 1
ATOM 566 C CA . SER A 1 71 ? 15.100 11.338 5.837 1.00 71.12 71 SER A CA 1
ATOM 567 C C . SER A 1 71 ? 16.267 10.404 6.179 1.00 71.12 71 SER A C 1
ATOM 569 O O . SER A 1 71 ? 16.303 9.852 7.279 1.00 71.12 71 SER A O 1
ATOM 571 N N . ARG A 1 72 ? 17.247 10.218 5.281 1.00 72.12 72 ARG A N 1
ATOM 572 C CA . ARG A 1 72 ? 18.459 9.444 5.593 1.00 72.12 72 ARG A CA 1
ATOM 573 C C . ARG A 1 72 ? 19.298 10.173 6.641 1.00 72.12 72 ARG A C 1
ATOM 575 O O . ARG A 1 72 ? 19.899 11.207 6.361 1.00 72.12 72 ARG A O 1
ATOM 582 N N . LYS A 1 73 ? 19.425 9.577 7.828 1.00 66.00 73 LYS A N 1
ATOM 583 C CA . LYS A 1 73 ? 20.437 9.977 8.809 1.00 66.00 73 LYS A CA 1
ATOM 584 C C . LYS A 1 73 ? 21.813 9.613 8.248 1.00 66.00 73 LYS A C 1
ATOM 586 O O . LYS A 1 73 ? 22.211 8.451 8.272 1.00 66.00 73 LYS A O 1
ATOM 591 N N . VAL A 1 74 ? 22.527 10.597 7.705 1.00 60.06 74 VAL A N 1
ATOM 592 C CA . VAL A 1 74 ? 23.942 10.436 7.358 1.00 60.06 74 VAL A CA 1
ATOM 593 C C . VAL A 1 74 ? 24.702 10.379 8.677 1.00 60.06 74 VAL A C 1
ATOM 595 O O . VAL A 1 74 ? 24.909 11.405 9.321 1.00 60.06 74 VAL A O 1
ATOM 598 N N . VAL A 1 75 ? 25.059 9.175 9.122 1.00 58.16 75 VAL A N 1
ATOM 599 C CA . VAL A 1 75 ? 26.047 9.020 10.191 1.00 58.16 75 VAL A CA 1
ATOM 600 C C . VAL A 1 75 ? 27.387 9.387 9.555 1.00 58.16 75 VAL A C 1
ATOM 602 O O . VAL A 1 75 ? 27.919 8.621 8.754 1.00 58.16 75 VAL A O 1
ATOM 605 N N . ARG A 1 76 ? 27.826 10.624 9.792 1.00 52.25 76 ARG A N 1
ATOM 606 C CA . ARG A 1 76 ? 29.187 11.083 9.504 1.00 52.25 76 ARG A CA 1
ATOM 607 C C . ARG A 1 76 ? 30.108 10.682 10.642 1.00 52.25 76 ARG A C 1
ATOM 609 O O . ARG A 1 76 ? 29.631 10.723 11.798 1.00 52.25 76 ARG A O 1
#

InterPro domains:
  IPR025530 Protein of unknown function DUF4417 [PF14386] (3-68)

Organism: NCBI:txid1712665

Secondary structure (DSSP, 8-state):
--GGGHHHHSTTSPTT-EEEEE-TTGGG-HHHHHHHHHHHHHHH--SEEEEESPPPTT--SSEEEE-HHHH-----

pLDDT: mean 87.6, std 9.83, range [52.25, 97.12]